Protein AF-0000000072995735 (afdb_homodimer)

Nearest PDB structures (foldseek):
  5j9i-assembly4_G  TM=9.229E-01  e=1.178E-03  Vibrio cholerae
  8a0x-assembly1_B  TM=9.083E-01  e=9.282E-04  Vibrio cholerae
  5j9i-assembly2_C  TM=8.657E-01  e=7.762E-04  Vibrio cholerae
  5jaa-assembly1_B  TM=8.176E-01  e=6.115E-04  Vibrio cholerae O1 biovar El Tor str. N16961
  5j9i-assembly1_B  TM=9.403E-01  e=2.139E-03  Vibrio cholerae

pLDDT: mean 87.68, std 16.82, range [35.09, 98.44]

Sequence (166 aa):
MKKVAPPALPARWQASHISEARSRVGLPQADFAELLGVSVRTLQDWEQGRRNPSGAAQTLLQVAILHPETLRDLPPRQPGKPAMKKVAPPALPARWQASHISEARSRVGLPQADFAELLGVSVRTLQDWEQGRRNPSGAAQTLLQVAILHPETLRDLPPRQPGKPA

Foldseek 3Di:
DPPPPQDDQDPDQALVLLVLLCVQLPDDLCVVCQLLVHHSVVSVCRNVRVDPDDPSSSVVSVCSRRPSVVSNPDDGDDPPPPD/DPPPPQDDQDPDQALVLLVLLCVQLPDDLCVVCQLLVHHSVVSVCRNVRVDPDDPSSSVVSVCSRRPSVVSNPDDGDDPPPPD

InterPro domains:
  IPR001387 Cro/C1-type, helix-turn-helix domain [PF01381] (19-55)
  IPR001387 Cro/C1-type, helix-turn-helix domain [PS50943] (18-74)
  IPR001387 Cro/C1-type, helix-turn-helix domain [SM00530] (17-74)
  IPR001387 Cro/C1-type, helix-turn-helix domain [cd00093] (18-64)
  IPR010982 Lambda repressor-like, DNA-binding domain superfamily [G3DSA:1.10.260.40] (10-74)
  IPR010982 Lambda repressor-like, DNA-binding domain superfamily [SSF47413] (17-61)
  IPR052359 Bacterial HTH-type regulators and antitoxins [PTHR36511] (12-71)

Structure (mmCIF, N/CA/C/O backbone):
data_AF-0000000072995735-model_v1
#
loop_
_entity.id
_entity.type
_entity.pdbx_description
1 polymer 'HTH cro/C1-type domain-containing protein'
#
loop_
_atom_site.group_PDB
_atom_site.id
_atom_site.type_symbol
_atom_site.label_atom_id
_atom_site.label_alt_id
_atom_site.label_comp_id
_atom_site.label_asym_id
_atom_site.label_entity_id
_atom_site.label_seq_id
_atom_site.pdbx_PDB_ins_code
_atom_site.Cartn_x
_atom_site.Cartn_y
_atom_site.Cartn_z
_atom_site.occupancy
_atom_site.B_iso_or_equiv
_atom_site.auth_seq_id
_atom_site.auth_comp_id
_atom_site.auth_asym_id
_atom_site.auth_atom_id
_atom_site.pdbx_PDB_model_num
ATOM 1 N N . MET A 1 1 ? 24 13.391 10.344 1 41.09 1 MET A N 1
ATOM 2 C CA . MET A 1 1 ? 22.547 13.383 10.195 1 41.09 1 MET A CA 1
ATOM 3 C C . MET A 1 1 ? 21.938 12.195 10.93 1 41.09 1 MET A C 1
ATOM 5 O O . MET A 1 1 ? 22.375 11.055 10.758 1 41.09 1 MET A O 1
ATOM 9 N N . LYS A 1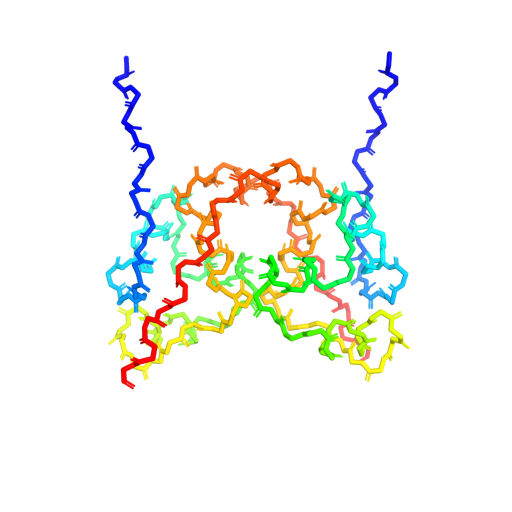 2 ? 21.453 12.438 12.141 1 44.44 2 LYS A N 1
ATOM 10 C CA . LYS A 1 2 ? 21.031 11.375 13.055 1 44.44 2 LYS A CA 1
ATOM 11 C C . LYS A 1 2 ? 20.078 10.406 12.367 1 44.44 2 LYS A C 1
ATOM 13 O O . LYS A 1 2 ? 19.141 10.828 11.68 1 44.44 2 LYS A O 1
ATOM 18 N N . LYS A 1 3 ? 20.547 9.328 12.039 1 51.03 3 LYS A N 1
ATOM 19 C CA . LYS A 1 3 ? 19.672 8.25 11.578 1 51.03 3 LYS A CA 1
ATOM 20 C C . LYS A 1 3 ? 18.469 8.094 12.492 1 51.03 3 LYS A C 1
ATOM 22 O O . LYS A 1 3 ? 18.609 7.719 13.656 1 51.03 3 LYS A O 1
ATOM 27 N N . VAL A 1 4 ? 17.516 9.078 12.438 1 56.62 4 VAL A N 1
ATOM 28 C CA . VAL A 1 4 ? 16.344 8.891 13.289 1 56.62 4 VAL A CA 1
ATOM 29 C C . VAL A 1 4 ? 15.773 7.492 13.086 1 56.62 4 VAL A C 1
ATOM 31 O O . VAL A 1 4 ? 15.625 7.035 11.953 1 56.62 4 VAL A O 1
ATOM 34 N N . ALA A 1 5 ? 15.812 6.664 14.07 1 64.75 5 ALA A N 1
ATOM 35 C CA . ALA A 1 5 ? 15.258 5.312 14.031 1 64.75 5 ALA A CA 1
ATOM 36 C C . ALA A 1 5 ? 13.852 5.316 13.43 1 64.75 5 ALA A C 1
ATOM 38 O O . ALA A 1 5 ? 13.109 6.289 13.562 1 64.75 5 ALA A O 1
ATOM 39 N N . PRO A 1 6 ? 13.578 4.355 12.562 1 64.62 6 PRO A N 1
ATOM 40 C CA . PRO A 1 6 ? 12.211 4.348 12.039 1 64.62 6 PRO A CA 1
ATOM 41 C C . PRO A 1 6 ? 11.164 4.312 13.148 1 64.62 6 PRO A C 1
ATOM 43 O O . PRO A 1 6 ? 11.391 3.711 14.203 1 64.62 6 PRO A O 1
ATOM 46 N N . PRO A 1 7 ? 10.227 5.191 13.047 1 72.69 7 PRO A N 1
ATOM 47 C CA . PRO A 1 7 ? 9.18 5.164 14.07 1 72.69 7 PRO A CA 1
ATOM 48 C C . PRO A 1 7 ? 8.555 3.781 14.234 1 72.69 7 PRO A C 1
ATOM 50 O O . PRO A 1 7 ? 8.5 3.006 13.273 1 72.69 7 PRO A O 1
ATOM 53 N N . ALA A 1 8 ? 8.234 3.461 15.469 1 77.5 8 ALA A N 1
ATOM 54 C CA . ALA A 1 8 ? 7.543 2.205 15.742 1 77.5 8 ALA A CA 1
ATOM 55 C C . ALA A 1 8 ? 6.148 2.205 15.125 1 77.5 8 ALA A C 1
ATOM 57 O O . ALA A 1 8 ? 5.477 3.238 15.102 1 77.5 8 ALA A O 1
ATOM 58 N N . LEU A 1 9 ? 5.777 1.132 14.578 1 81.81 9 LEU A N 1
ATOM 59 C CA . LEU A 1 9 ? 4.434 1.011 14.023 1 81.81 9 LEU A CA 1
ATOM 60 C C . LEU A 1 9 ? 3.393 0.915 15.133 1 81.81 9 LEU A C 1
ATOM 62 O O . LEU A 1 9 ? 3.627 0.264 16.156 1 81.81 9 LEU A O 1
ATOM 66 N N . PRO A 1 10 ? 2.359 1.55 14.977 1 78.5 10 PRO A N 1
ATOM 67 C CA . PRO A 1 10 ? 1.327 1.53 16.016 1 78.5 10 PRO A CA 1
ATOM 68 C C . PRO A 1 10 ? 0.601 0.19 16.109 1 78.5 10 PRO A C 1
ATOM 70 O O . PRO A 1 10 ? 0.335 -0.438 15.078 1 78.5 10 PRO A O 1
ATOM 73 N N . ALA A 1 11 ? 0.345 -0.175 17.359 1 76.75 11 ALA A N 1
ATOM 74 C CA . ALA A 1 11 ? -0.5 -1.349 17.562 1 76.75 11 ALA A CA 1
ATOM 75 C C . ALA A 1 11 ? -1.922 -1.092 17.078 1 76.75 11 ALA A C 1
ATOM 77 O O . ALA A 1 11 ? -2.568 -1.988 16.531 1 76.75 11 ALA A O 1
ATOM 78 N N . ARG A 1 12 ? -2.352 0.189 17.25 1 85.38 12 ARG A N 1
ATOM 79 C CA . ARG A 1 12 ? -3.654 0.662 16.797 1 85.38 12 ARG A CA 1
ATOM 80 C C . ARG A 1 12 ? -3.52 1.952 15.992 1 85.38 12 ARG A C 1
ATOM 82 O O . ARG A 1 12 ? -2.85 2.891 16.422 1 85.38 12 ARG A O 1
ATOM 89 N N . TRP A 1 13 ? -4.191 1.936 14.922 1 90.38 13 TRP A N 1
ATOM 90 C CA . TRP A 1 13 ? -4.098 3.121 14.07 1 90.38 13 TRP A CA 1
ATOM 91 C C . TRP A 1 13 ? -4.98 4.242 14.609 1 90.38 13 TRP A C 1
ATOM 93 O O . TRP A 1 13 ? -6.203 4.09 14.695 1 90.38 13 TRP A O 1
ATOM 103 N N . GLN A 1 14 ? -4.328 5.285 14.953 1 93.44 14 GLN A N 1
ATOM 104 C CA . GLN A 1 14 ? -5.02 6.496 15.375 1 93.44 14 GLN A CA 1
ATOM 105 C C . GLN A 1 14 ? -4.93 7.582 14.312 1 93.44 14 GLN A C 1
ATOM 107 O O . GLN A 1 14 ? -4.078 7.523 13.422 1 93.44 14 GLN A O 1
ATOM 112 N N . ALA A 1 15 ? -5.793 8.523 14.461 1 95.69 15 ALA A N 1
ATOM 113 C CA . ALA A 1 15 ? -5.824 9.648 13.523 1 95.69 15 ALA A CA 1
ATOM 114 C C . ALA A 1 15 ? -4.449 10.297 13.406 1 95.69 15 ALA A C 1
ATOM 116 O O . ALA A 1 15 ? -4.023 10.664 12.305 1 95.69 15 ALA A O 1
ATOM 117 N N . SER A 1 16 ? -3.787 10.406 14.531 1 94.94 16 SER A N 1
ATOM 118 C CA . SER A 1 16 ? -2.488 11.07 14.539 1 94.94 16 SER A CA 1
ATOM 119 C C . SER A 1 16 ? -1.464 10.297 13.719 1 94.94 16 SER A C 1
ATOM 121 O O . SER A 1 16 ? -0.55 10.883 13.141 1 94.94 16 SER A O 1
ATOM 123 N N . HIS A 1 17 ? -1.561 9.031 13.641 1 94.94 17 HIS A N 1
ATOM 124 C CA . HIS A 1 17 ? -0.647 8.219 12.852 1 94.94 17 HIS A CA 1
ATOM 125 C C . HIS A 1 17 ? -0.823 8.477 11.359 1 94.94 17 HIS A C 1
ATOM 127 O O . HIS A 1 17 ? 0.15 8.453 10.602 1 94.94 17 HIS A O 1
ATOM 133 N N . ILE A 1 18 ? -2.047 8.727 10.953 1 97.19 18 ILE A N 1
ATOM 134 C CA . ILE A 1 18 ? -2.344 8.961 9.547 1 97.19 18 ILE A CA 1
ATOM 135 C C . ILE A 1 18 ? -1.762 10.305 9.109 1 97.19 18 ILE A C 1
ATOM 137 O O . ILE A 1 18 ? -1.128 10.398 8.055 1 97.19 18 ILE A O 1
ATOM 141 N N . SER A 1 19 ? -1.979 11.242 9.945 1 96.5 19 SER A N 1
ATOM 142 C CA . SER A 1 19 ? -1.397 12.547 9.656 1 96.5 19 SER A CA 1
ATOM 143 C C . SER A 1 19 ? 0.126 12.477 9.625 1 96.5 19 SER A C 1
ATOM 145 O O . SER A 1 19 ? 0.764 13.141 8.805 1 96.5 19 SER A O 1
ATOM 147 N N . GLU A 1 20 ? 0.657 11.719 10.523 1 96 20 GLU A N 1
ATOM 148 C CA . GLU A 1 20 ? 2.104 11.531 10.531 1 96 20 GLU A CA 1
ATOM 149 C C . GLU A 1 20 ? 2.588 10.891 9.234 1 96 20 GLU A C 1
ATOM 151 O O . GLU A 1 20 ? 3.602 11.305 8.672 1 96 20 GLU A O 1
ATOM 156 N N . ALA A 1 21 ? 1.964 9.898 8.789 1 97.19 21 ALA A N 1
ATOM 157 C CA . ALA A 1 21 ? 2.307 9.242 7.535 1 97.19 21 ALA A CA 1
ATOM 158 C C . ALA A 1 21 ? 2.314 10.242 6.379 1 97.19 21 ALA A C 1
ATOM 160 O O . ALA A 1 21 ? 3.242 10.25 5.566 1 97.19 21 ALA A O 1
ATOM 161 N N . ARG A 1 22 ? 1.234 10.953 6.297 1 98 22 ARG A N 1
ATOM 162 C CA . ARG A 1 22 ? 1.144 11.961 5.25 1 98 22 ARG A CA 1
ATOM 163 C C . ARG A 1 22 ? 2.312 12.938 5.324 1 98 22 ARG A C 1
ATOM 165 O O . ARG A 1 22 ? 2.914 13.273 4.305 1 98 22 ARG A O 1
ATOM 172 N N . SER A 1 23 ? 2.594 13.414 6.57 1 96.88 23 SER A N 1
ATOM 173 C CA . SER A 1 23 ? 3.688 14.359 6.777 1 96.88 23 SER A CA 1
ATOM 174 C C . SER A 1 23 ? 5.023 13.758 6.344 1 96.88 23 SER A C 1
ATOM 176 O O . SER A 1 23 ? 5.852 14.445 5.75 1 96.88 23 SER A O 1
ATOM 178 N N . ARG A 1 24 ? 5.234 12.57 6.578 1 96.19 24 ARG A N 1
ATOM 179 C CA . ARG A 1 24 ? 6.484 11.906 6.227 1 96.19 24 ARG A CA 1
ATOM 180 C C . ARG A 1 24 ? 6.637 11.781 4.715 1 96.19 24 ARG A C 1
ATOM 182 O O . ARG A 1 24 ? 7.742 11.906 4.184 1 96.19 24 ARG A O 1
ATOM 189 N N . VAL A 1 25 ? 5.602 11.5 4.125 1 97.25 25 VAL A N 1
ATOM 190 C CA . VAL A 1 25 ? 5.645 11.43 2.67 1 97.25 25 VAL A CA 1
ATOM 191 C C . VAL A 1 25 ? 5.828 12.828 2.084 1 97.25 25 VAL A C 1
ATOM 193 O O . VAL A 1 25 ? 6.41 12.984 1.009 1 97.25 25 VAL A O 1
ATOM 196 N N . GLY A 1 26 ? 5.23 13.797 2.744 1 97.5 26 GLY A N 1
ATOM 197 C CA . GLY A 1 26 ? 5.438 15.188 2.369 1 97.5 26 GLY A CA 1
ATOM 198 C C . GLY A 1 26 ? 4.445 15.68 1.332 1 97.5 26 GLY A C 1
ATOM 199 O O . GLY A 1 26 ? 4.797 16.484 0.469 1 97.5 26 GLY A O 1
ATOM 200 N N . LEU A 1 27 ? 3.234 15.227 1.408 1 97.19 27 LEU A N 1
ATOM 201 C CA . LEU A 1 27 ? 2.221 15.602 0.428 1 97.19 27 LEU A CA 1
ATOM 202 C C . LEU A 1 27 ? 1.029 16.266 1.105 1 97.19 27 LEU A C 1
ATOM 204 O O . LEU A 1 27 ? 0.717 15.969 2.26 1 97.19 27 LEU A O 1
ATOM 208 N N . PRO A 1 28 ? 0.398 17.172 0.396 1 98 28 PRO A N 1
ATOM 209 C CA . PRO A 1 28 ? -0.887 17.656 0.904 1 98 28 PRO A CA 1
ATOM 210 C C . PRO A 1 28 ? -1.975 16.578 0.88 1 98 28 PRO A C 1
ATOM 212 O O . PRO A 1 28 ? -1.794 15.523 0.263 1 98 28 PRO A O 1
ATOM 215 N N . GLN A 1 29 ? -3.096 16.875 1.497 1 98 29 GLN A N 1
ATOM 216 C CA . GLN A 1 29 ? -4.152 15.883 1.696 1 98 29 GLN A CA 1
ATOM 217 C C . GLN A 1 29 ? -4.625 15.305 0.365 1 98 29 GLN A C 1
ATOM 219 O O . GLN A 1 29 ? -4.777 14.094 0.226 1 98 29 GLN A O 1
ATOM 224 N N . ALA A 1 30 ? -4.855 16.188 -0.595 1 97.75 30 ALA A N 1
ATOM 225 C CA . ALA A 1 30 ? -5.402 15.75 -1.876 1 97.75 30 ALA A CA 1
ATOM 226 C C . ALA A 1 30 ? -4.43 14.812 -2.594 1 97.75 30 ALA A C 1
ATOM 228 O O . ALA A 1 30 ? -4.824 13.758 -3.082 1 97.75 30 ALA A O 1
ATOM 229 N N . ASP A 1 31 ? -3.215 15.125 -2.588 1 96.75 31 ASP A N 1
ATOM 230 C CA . ASP A 1 31 ? -2.191 14.336 -3.268 1 96.75 31 ASP A CA 1
ATOM 231 C C . ASP A 1 31 ? -1.933 13.023 -2.531 1 96.75 31 ASP A C 1
ATOM 233 O O . ASP A 1 31 ? -1.726 11.984 -3.16 1 96.75 31 ASP A O 1
ATOM 237 N N . PHE A 1 32 ? -1.903 13.148 -1.27 1 98.06 32 PHE A N 1
ATOM 238 C CA . PHE A 1 32 ? -1.69 11.953 -0.466 1 98.06 32 PHE A CA 1
ATOM 239 C C . PHE A 1 32 ? -2.834 10.961 -0.656 1 98.06 32 PHE A C 1
ATOM 241 O O . PHE A 1 32 ? -2.605 9.758 -0.788 1 98.06 32 PHE A O 1
ATOM 248 N N . ALA A 1 33 ? -4.055 11.445 -0.698 1 98.06 33 ALA A N 1
ATOM 249 C CA . ALA A 1 33 ? -5.215 10.594 -0.948 1 98.06 33 ALA A CA 1
ATOM 250 C C . ALA A 1 33 ? -5.105 9.898 -2.301 1 98.06 33 ALA A C 1
ATOM 252 O O . ALA A 1 33 ? -5.352 8.695 -2.41 1 98.06 33 ALA A O 1
ATOM 253 N N . GLU A 1 34 ? -4.727 10.641 -3.27 1 95.94 34 GLU A N 1
ATOM 254 C CA . GLU A 1 34 ? -4.543 10.078 -4.605 1 95.94 34 GLU A CA 1
ATOM 255 C C . GLU A 1 34 ? -3.473 8.992 -4.602 1 95.94 34 GLU A C 1
ATOM 257 O O . GLU A 1 34 ? -3.666 7.922 -5.184 1 95.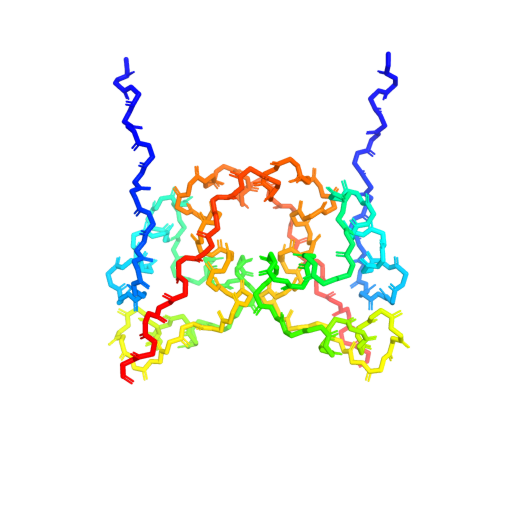94 34 GLU A O 1
ATOM 262 N N . LEU A 1 35 ? -2.406 9.281 -3.959 1 95.69 35 LEU A N 1
ATOM 263 C CA . LEU A 1 35 ? -1.308 8.328 -3.85 1 95.69 35 LEU A CA 1
ATOM 264 C C . LEU A 1 35 ? -1.772 7.035 -3.188 1 95.69 35 LEU A C 1
ATOM 266 O O . LEU A 1 35 ? -1.396 5.941 -3.615 1 95.69 35 LEU A O 1
ATOM 270 N N . LEU A 1 36 ? -2.6 7.184 -2.184 1 96.69 36 LEU A N 1
ATOM 271 C CA . LEU A 1 36 ? -3.088 6.031 -1.436 1 96.69 36 LEU A CA 1
ATOM 272 C C . LEU A 1 36 ? -4.191 5.312 -2.205 1 96.69 36 LEU A C 1
ATOM 274 O O . LEU A 1 36 ? -4.566 4.191 -1.857 1 96.69 36 LEU A O 1
ATOM 278 N N . GLY A 1 37 ? -4.664 5.98 -3.201 1 95.38 37 GLY A N 1
ATOM 279 C CA . GLY A 1 37 ? -5.742 5.375 -3.969 1 95.38 37 GLY A CA 1
ATOM 280 C C . GLY A 1 37 ? -7.09 5.473 -3.281 1 95.38 37 GLY A C 1
ATOM 281 O O . GLY A 1 37 ? -7.938 4.586 -3.434 1 95.38 37 GLY A O 1
ATOM 2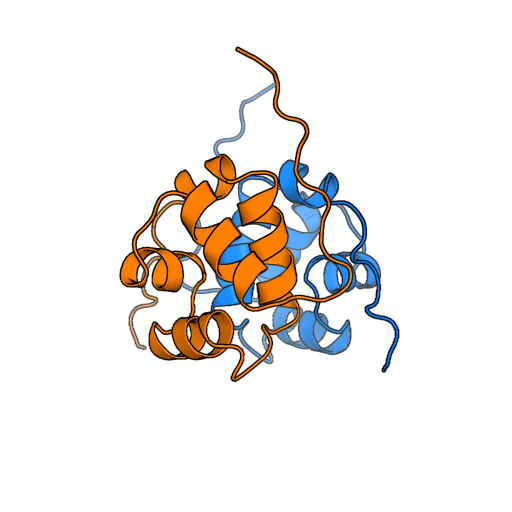82 N N . VAL A 1 38 ? -7.266 6.461 -2.498 1 96.94 38 VAL A N 1
ATOM 283 C CA . VAL A 1 38 ? -8.547 6.676 -1.832 1 96.94 38 VAL A CA 1
ATOM 284 C C . VAL A 1 38 ? -9.039 8.094 -2.105 1 96.94 38 VAL A C 1
ATOM 286 O O . VAL A 1 38 ? -8.305 8.922 -2.654 1 96.94 38 VAL A O 1
ATOM 289 N N . SER A 1 39 ? -10.297 8.289 -1.711 1 97.69 39 SER A N 1
ATOM 290 C CA . SER A 1 39 ? -10.828 9.648 -1.858 1 97.69 39 SER A CA 1
ATOM 291 C C . SER A 1 39 ? -10.297 10.562 -0.76 1 97.69 39 SER A C 1
ATOM 293 O O . SER A 1 39 ? -9.93 10.102 0.321 1 97.69 39 SER A O 1
ATOM 295 N N . VAL A 1 40 ? -10.352 11.867 -1.016 1 98.25 40 VAL A N 1
ATOM 296 C CA . VAL A 1 40 ? -9.984 12.859 -0.004 1 98.25 40 VAL A CA 1
ATOM 297 C C . VAL A 1 40 ? -10.914 12.727 1.202 1 98.25 40 VAL A C 1
ATOM 299 O O . VAL A 1 40 ? -10.477 12.844 2.348 1 98.25 40 VAL A O 1
ATOM 302 N N . ARG A 1 41 ? -12.094 12.453 0.927 1 98.38 41 ARG A N 1
ATOM 303 C CA . ARG A 1 41 ? -13.062 12.289 2.01 1 98.38 41 ARG A CA 1
ATOM 304 C C . ARG A 1 41 ? -12.68 11.109 2.904 1 98.38 41 ARG A C 1
ATOM 306 O O . ARG A 1 41 ? -12.75 11.211 4.133 1 98.38 41 ARG A O 1
ATOM 313 N N . THR A 1 42 ? -12.328 10.008 2.305 1 98.06 42 THR A N 1
ATOM 314 C CA . THR A 1 42 ? -11.898 8.836 3.055 1 98.06 42 THR A CA 1
ATOM 315 C C . THR A 1 42 ? -10.695 9.164 3.93 1 98.06 42 THR A C 1
ATOM 317 O O . THR A 1 42 ? -10.656 8.812 5.109 1 98.06 42 THR A O 1
ATOM 320 N N . LEU A 1 43 ? -9.789 9.836 3.375 1 98.44 43 LEU A N 1
ATOM 321 C CA . LEU A 1 43 ? -8.602 10.219 4.129 1 98.44 43 LEU A CA 1
ATOM 322 C C . LEU A 1 43 ? -8.969 11.133 5.293 1 98.44 43 LEU A C 1
ATOM 324 O O . LEU A 1 43 ? -8.477 10.953 6.41 1 98.44 43 LEU A O 1
ATOM 328 N N . GLN A 1 44 ? -9.836 12.031 5.023 1 98.38 44 GLN A N 1
ATOM 329 C CA . GLN A 1 44 ? -10.273 12.953 6.066 1 98.38 44 GLN A CA 1
ATOM 330 C C . GLN A 1 44 ? -10.953 12.211 7.211 1 98.38 44 GLN A C 1
ATOM 332 O O . GLN A 1 44 ? -10.734 12.523 8.383 1 98.38 44 GLN A O 1
ATOM 337 N N . ASP A 1 45 ? -11.75 11.297 6.863 1 98.38 45 ASP A N 1
ATOM 338 C CA . ASP A 1 45 ? -12.422 10.492 7.879 1 98.38 45 ASP A CA 1
ATOM 339 C C . ASP A 1 45 ? -11.406 9.758 8.758 1 98.38 45 ASP A C 1
ATOM 341 O O . ASP A 1 45 ? -11.609 9.617 9.961 1 98.38 45 ASP A O 1
ATOM 345 N N . TRP A 1 46 ? -10.312 9.305 8.234 1 98.06 46 TRP A N 1
ATOM 346 C CA . TRP A 1 46 ? -9.258 8.633 8.984 1 98.06 46 TRP A CA 1
ATOM 347 C C . TRP A 1 46 ? -8.5 9.617 9.867 1 98.06 46 TRP A C 1
ATOM 349 O O . TRP A 1 46 ? -8.273 9.359 11.047 1 98.06 46 TRP A O 1
ATOM 359 N N . GLU A 1 47 ? -8.141 10.789 9.195 1 97.69 47 GLU A N 1
ATOM 360 C CA . GLU A 1 47 ? -7.336 11.781 9.898 1 97.69 47 GLU A CA 1
ATOM 361 C C . GLU A 1 47 ? -8.125 12.438 11.023 1 97.69 47 GLU A C 1
ATOM 363 O O . GLU A 1 47 ? -7.547 13.078 11.906 1 97.69 47 GLU A O 1
ATOM 368 N N . GLN A 1 48 ? -9.445 12.273 11.008 1 97.19 48 GLN A N 1
ATOM 369 C CA . GLN A 1 48 ? -10.328 12.836 12.031 1 97.19 48 GLN A CA 1
ATOM 370 C C . GLN A 1 48 ? -10.805 11.75 12.992 1 97.19 48 GLN A C 1
ATOM 372 O O . GLN A 1 48 ? -11.562 12.031 13.922 1 97.19 48 GLN A O 1
ATOM 377 N N . GLY A 1 49 ? -10.453 10.57 12.727 1 96.12 49 GLY A N 1
ATOM 378 C CA . GLY A 1 49 ? -10.789 9.484 13.633 1 96.12 49 GLY A CA 1
ATOM 379 C C . GLY A 1 49 ? -12.219 8.992 13.469 1 96.12 49 GLY A C 1
ATOM 380 O O . GLY A 1 49 ? -12.758 8.336 14.367 1 96.12 49 GLY A O 1
ATOM 381 N N . ARG A 1 50 ? -12.836 9.281 12.375 1 97 50 ARG A N 1
ATOM 382 C CA . ARG A 1 50 ? -14.234 8.898 12.156 1 97 50 ARG A CA 1
ATOM 383 C C . ARG A 1 50 ? -14.328 7.469 11.625 1 97 50 ARG A C 1
ATOM 385 O O . ARG A 1 50 ? -15.375 6.832 11.742 1 97 50 ARG A O 1
ATOM 392 N N . ARG A 1 51 ? -13.258 6.957 10.898 1 95.81 51 ARG A N 1
ATOM 393 C CA . ARG A 1 51 ? -13.141 5.605 10.359 1 95.81 51 ARG A CA 1
ATOM 394 C C . ARG A 1 51 ? -11.719 5.082 10.5 1 95.81 51 ARG A C 1
ATOM 396 O O . ARG A 1 51 ? -10.766 5.863 10.586 1 95.81 51 ARG A O 1
ATOM 403 N N . ASN A 1 52 ? -11.68 3.844 10.531 1 94.44 52 ASN A N 1
ATOM 404 C CA . ASN A 1 52 ? -10.359 3.227 10.492 1 94.44 52 ASN A CA 1
ATOM 405 C C . ASN A 1 52 ? -9.977 2.826 9.07 1 94.44 52 ASN A C 1
ATOM 407 O O . ASN A 1 52 ? -10.836 2.441 8.273 1 94.44 52 ASN A O 1
ATOM 411 N N . PRO A 1 53 ? -8.695 2.924 8.797 1 95.94 53 PRO A N 1
ATOM 412 C CA . PRO A 1 53 ? -8.273 2.455 7.477 1 95.94 53 PRO A CA 1
ATOM 413 C C . PRO A 1 53 ? -8.539 0.965 7.266 1 95.94 53 PRO A C 1
ATOM 415 O O . PRO A 1 53 ? -8.547 0.196 8.234 1 95.94 53 PRO A O 1
ATOM 418 N N . SER A 1 54 ? -8.719 0.57 5.988 1 94 54 SER A N 1
ATOM 419 C CA . SER A 1 54 ? -8.828 -0.841 5.633 1 94 54 SER A CA 1
ATOM 420 C C . SER A 1 54 ? -7.504 -1.566 5.82 1 94 54 SER A C 1
ATOM 422 O O . SER A 1 54 ? -6.469 -0.933 6.039 1 94 54 SER A O 1
ATOM 424 N N . GLY A 1 55 ? -7.504 -2.865 5.703 1 93.31 55 GLY A N 1
ATOM 425 C CA . GLY A 1 55 ? -6.281 -3.641 5.84 1 93.31 55 GLY A CA 1
ATOM 426 C C . GLY A 1 55 ? -5.199 -3.225 4.859 1 93.31 55 GLY A C 1
ATOM 427 O O . GLY A 1 55 ? -4.062 -2.963 5.258 1 93.31 55 GLY A O 1
ATOM 428 N N . ALA A 1 56 ? -5.562 -3.146 3.623 1 95.31 56 ALA A N 1
ATOM 429 C CA . ALA A 1 56 ? -4.59 -2.756 2.607 1 95.31 56 ALA A CA 1
ATOM 430 C C . ALA A 1 56 ? -4.066 -1.346 2.863 1 95.31 56 ALA A C 1
ATOM 432 O O . ALA A 1 56 ? -2.877 -1.077 2.688 1 95.31 56 ALA A O 1
ATOM 433 N N . ALA A 1 57 ? -4.988 -0.476 3.277 1 96.75 57 ALA A N 1
ATOM 434 C CA . ALA A 1 57 ? -4.586 0.896 3.58 1 96.75 57 ALA A CA 1
ATOM 435 C C . ALA A 1 57 ? -3.635 0.938 4.773 1 96.75 57 ALA A C 1
ATOM 437 O O . ALA A 1 57 ? -2.695 1.735 4.797 1 96.75 57 ALA A O 1
ATOM 438 N N . GLN A 1 58 ? -3.883 0.096 5.734 1 95.19 58 GLN A N 1
ATOM 439 C CA . GLN A 1 58 ? -2.992 0.054 6.891 1 95.19 58 GLN A CA 1
ATOM 440 C C . GLN A 1 58 ? -1.582 -0.364 6.484 1 95.19 58 GLN A C 1
ATOM 442 O O . GLN A 1 58 ? -0.599 0.218 6.949 1 95.19 58 GLN A O 1
ATOM 447 N N . THR A 1 59 ? -1.48 -1.357 5.648 1 95.56 59 THR A N 1
ATOM 448 C CA . THR A 1 59 ? -0.168 -1.762 5.156 1 95.56 59 THR A CA 1
ATOM 449 C C . THR A 1 59 ? 0.492 -0.626 4.379 1 95.56 59 THR A C 1
ATOM 451 O O . THR A 1 59 ? 1.682 -0.357 4.555 1 95.56 59 THR A O 1
ATOM 454 N N . LEU A 1 60 ? -0.273 -0.01 3.562 1 96.81 60 LEU A N 1
ATOM 455 C CA . LEU A 1 60 ? 0.253 1.098 2.773 1 96.81 60 LEU A CA 1
ATOM 456 C C . LEU A 1 60 ? 0.726 2.232 3.676 1 96.81 60 LEU A C 1
ATOM 458 O O . LEU A 1 60 ? 1.765 2.846 3.416 1 96.81 60 LEU A O 1
ATOM 462 N N . LEU A 1 61 ? 0.015 2.512 4.727 1 96.75 61 LEU A N 1
ATOM 463 C CA . LEU A 1 61 ? 0.398 3.533 5.695 1 96.75 61 LEU A CA 1
ATOM 464 C C . LEU A 1 61 ? 1.682 3.141 6.418 1 96.75 61 LEU A C 1
ATOM 466 O O . LEU A 1 61 ? 2.498 4 6.754 1 96.75 61 LEU A O 1
ATOM 470 N N . GLN A 1 62 ? 1.827 1.891 6.656 1 95.94 62 GLN A N 1
ATOM 471 C CA . GLN A 1 62 ? 3.094 1.435 7.219 1 95.94 62 GLN A CA 1
ATOM 472 C C . GLN A 1 62 ? 4.258 1.761 6.285 1 95.94 62 GLN A C 1
ATOM 474 O O . GLN A 1 62 ? 5.312 2.215 6.738 1 95.94 62 GLN A O 1
ATOM 479 N N . VAL A 1 63 ? 4.066 1.522 5.004 1 96.56 63 VAL A N 1
ATOM 480 C CA . VAL A 1 63 ? 5.094 1.865 4.027 1 96.56 63 VAL A CA 1
ATOM 481 C C . VAL A 1 63 ? 5.363 3.367 4.066 1 96.56 63 VAL A C 1
ATOM 483 O O . VAL A 1 63 ? 6.52 3.799 4.016 1 96.56 63 VAL A O 1
ATOM 486 N N . ALA A 1 64 ? 4.289 4.148 4.199 1 97 64 ALA A N 1
ATOM 487 C CA . ALA A 1 64 ? 4.406 5.605 4.223 1 97 64 ALA A CA 1
ATOM 488 C C . ALA A 1 64 ? 5.266 6.066 5.391 1 97 64 ALA A C 1
ATOM 490 O O . ALA A 1 64 ? 6.031 7.027 5.266 1 97 64 ALA A O 1
ATOM 491 N N . ILE A 1 65 ? 5.117 5.395 6.516 1 95.44 65 ILE A N 1
ATOM 492 C CA . ILE A 1 65 ? 5.848 5.785 7.715 1 95.44 65 ILE A CA 1
ATOM 493 C C . ILE A 1 65 ? 7.293 5.309 7.617 1 95.44 65 ILE A C 1
ATOM 495 O O . ILE A 1 65 ? 8.227 6.07 7.883 1 95.44 65 ILE A O 1
ATOM 499 N N . LEU A 1 66 ? 7.484 4.145 7.145 1 94.56 66 LEU A N 1
ATOM 500 C CA . LEU A 1 66 ? 8.797 3.51 7.25 1 94.56 66 LEU A CA 1
ATOM 501 C C . LEU A 1 66 ? 9.633 3.795 6.008 1 94.56 66 LEU A C 1
ATOM 503 O O . LEU A 1 66 ? 10.867 3.855 6.09 1 94.56 66 LEU A O 1
ATOM 507 N N . HIS A 1 67 ? 8.992 3.871 4.855 1 95.19 67 HIS A N 1
ATOM 508 C CA . HIS A 1 67 ? 9.68 4.059 3.58 1 95.19 67 HIS A CA 1
ATOM 509 C C . HIS A 1 67 ? 8.961 5.094 2.719 1 95.19 67 HIS A C 1
ATOM 511 O O . HIS A 1 67 ? 8.555 4.797 1.595 1 95.19 67 HIS A O 1
ATOM 517 N N . PRO A 1 68 ? 8.922 6.301 3.215 1 96.25 68 PRO A N 1
ATOM 518 C CA . PRO A 1 68 ? 8.164 7.32 2.492 1 96.25 68 PRO A CA 1
ATOM 519 C C . PRO A 1 68 ? 8.703 7.574 1.086 1 96.25 68 PRO A C 1
ATOM 521 O O . PRO A 1 68 ? 7.945 7.945 0.186 1 96.25 68 PRO A O 1
ATOM 524 N N . GLU A 1 69 ? 9.969 7.359 0.85 1 95 69 GLU A N 1
ATOM 525 C CA . GLU A 1 69 ? 10.586 7.602 -0.451 1 95 69 GLU A CA 1
ATOM 526 C C . GLU A 1 69 ? 10.047 6.637 -1.505 1 95 69 GLU A C 1
ATOM 528 O O . GLU A 1 69 ? 9.961 6.98 -2.686 1 95 69 GLU A O 1
ATOM 533 N N . THR A 1 70 ? 9.711 5.48 -1.044 1 95.75 70 THR A N 1
ATOM 534 C CA . THR A 1 70 ? 9.156 4.496 -1.963 1 95.75 70 THR A CA 1
ATOM 535 C C . THR A 1 70 ? 7.848 5.008 -2.57 1 95.75 70 THR A C 1
ATOM 537 O O . THR A 1 70 ? 7.617 4.855 -3.771 1 95.75 70 THR A O 1
ATOM 540 N N . LEU A 1 71 ? 7.031 5.594 -1.778 1 96.12 71 LEU A N 1
ATOM 541 C CA . LEU A 1 71 ? 5.746 6.09 -2.266 1 96.12 71 LEU A CA 1
ATOM 542 C C . LEU A 1 71 ? 5.934 7.348 -3.105 1 96.12 71 LEU A C 1
ATOM 544 O O . LEU A 1 71 ? 5.234 7.543 -4.105 1 96.12 71 LEU A O 1
ATOM 548 N N . ARG A 1 72 ? 6.836 8.102 -2.725 1 92.75 72 ARG A N 1
ATOM 549 C CA . ARG A 1 72 ? 7.09 9.336 -3.463 1 92.75 72 ARG A CA 1
ATOM 550 C C . ARG A 1 72 ? 7.547 9.039 -4.887 1 92.75 72 ARG A C 1
ATOM 552 O O . ARG A 1 72 ? 7.293 9.828 -5.801 1 92.75 72 ARG A O 1
ATOM 559 N N . ASP A 1 73 ? 8.125 7.922 -5 1 89.81 73 ASP A N 1
ATOM 560 C CA . ASP A 1 73 ? 8.75 7.586 -6.277 1 89.81 73 ASP A CA 1
ATOM 561 C C . ASP A 1 73 ? 7.797 6.785 -7.164 1 89.81 73 ASP A C 1
ATOM 563 O O . ASP A 1 73 ? 8.141 6.434 -8.289 1 89.81 73 ASP A O 1
ATOM 567 N N . LEU A 1 74 ? 6.625 6.531 -6.695 1 91.81 74 LEU A N 1
ATOM 568 C CA . LEU A 1 74 ? 5.691 5.758 -7.508 1 91.81 74 LEU A CA 1
ATOM 569 C C . LEU A 1 74 ? 5.207 6.574 -8.703 1 91.81 74 LEU A C 1
ATOM 571 O O . LEU A 1 74 ? 4.906 7.766 -8.57 1 91.81 74 LEU A O 1
ATOM 575 N N . PRO A 1 75 ? 5.211 5.949 -9.789 1 86.5 75 PRO A N 1
ATOM 576 C CA . PRO A 1 75 ? 4.586 6.645 -10.922 1 86.5 75 PRO A CA 1
ATOM 577 C C . PRO A 1 75 ? 3.08 6.824 -10.742 1 86.5 75 PRO A C 1
ATOM 579 O O . PRO A 1 75 ? 2.445 6.062 -10.008 1 86.5 75 PRO A O 1
ATOM 582 N N . PRO A 1 76 ? 2.527 7.879 -11.297 1 78.94 76 PRO A N 1
ATOM 583 C CA . PRO A 1 76 ? 1.079 8.078 -11.195 1 78.94 76 PRO A CA 1
ATOM 584 C C . PRO A 1 76 ? 0.282 6.898 -11.758 1 78.94 76 PRO A C 1
ATOM 586 O O . PRO A 1 76 ? 0.694 6.285 -12.75 1 78.94 76 PRO A O 1
ATOM 589 N N . ARG A 1 77 ? -0.715 6.559 -10.953 1 72.69 77 ARG A N 1
ATOM 590 C CA . ARG A 1 77 ? -1.596 5.512 -11.461 1 72.69 77 ARG A CA 1
ATOM 591 C C . ARG A 1 77 ? -2.293 5.945 -12.742 1 72.69 77 ARG A C 1
ATOM 593 O O . ARG A 1 77 ? -2.703 7.102 -12.867 1 72.69 77 ARG A O 1
ATOM 600 N N . GLN A 1 78 ? -2.17 5.203 -13.672 1 64.44 78 GLN A N 1
ATOM 601 C CA . GLN A 1 78 ? -2.898 5.582 -14.875 1 64.44 78 GLN A CA 1
ATOM 602 C C . GLN A 1 78 ? -4.398 5.352 -14.711 1 64.44 78 GLN A C 1
ATOM 604 O O . GLN A 1 78 ? -4.82 4.277 -14.273 1 64.44 78 GLN A O 1
ATOM 609 N N . PRO A 1 79 ? -5.125 6.477 -14.5 1 54.78 79 PRO A N 1
ATOM 610 C CA . PRO A 1 79 ? -6.574 6.285 -14.414 1 54.78 79 PRO A CA 1
ATOM 611 C C . PRO A 1 79 ? -7.098 5.262 -15.414 1 54.78 79 PRO A C 1
ATOM 613 O O . PRO A 1 79 ? -6.664 5.242 -16.562 1 54.78 79 PRO A O 1
ATOM 616 N N . GLY A 1 80 ? -7.262 3.992 -14.969 1 47.03 80 GLY A N 1
ATOM 617 C CA . GLY A 1 80 ? -7.902 3.209 -16.016 1 47.03 80 GLY A CA 1
ATOM 618 C C . GLY A 1 80 ? -8.984 3.977 -16.766 1 47.03 80 GLY A C 1
ATOM 619 O O . GLY A 1 80 ? -9.602 4.887 -16.203 1 47.03 80 GLY A O 1
ATOM 620 N N . LYS A 1 81 ? -8.781 4.184 -18 1 40.91 81 LYS A N 1
ATOM 621 C CA . LYS A 1 81 ? -9.867 4.754 -18.781 1 40.91 81 LYS A CA 1
ATOM 622 C C . LYS A 1 81 ? -11.211 4.164 -18.375 1 40.91 81 LYS A C 1
ATOM 624 O O . LYS A 1 81 ? -11.336 2.949 -18.203 1 40.91 81 LYS A O 1
ATOM 629 N N . PRO A 1 82 ? -11.984 5.039 -17.609 1 39.41 82 PRO A N 1
ATOM 630 C CA . PRO A 1 82 ? -13.305 4.43 -17.5 1 39.41 82 PRO A CA 1
ATOM 631 C C . PRO A 1 82 ? -13.672 3.582 -18.719 1 39.41 82 PRO A C 1
ATOM 633 O O . PRO A 1 82 ? -13.367 3.957 -19.844 1 39.41 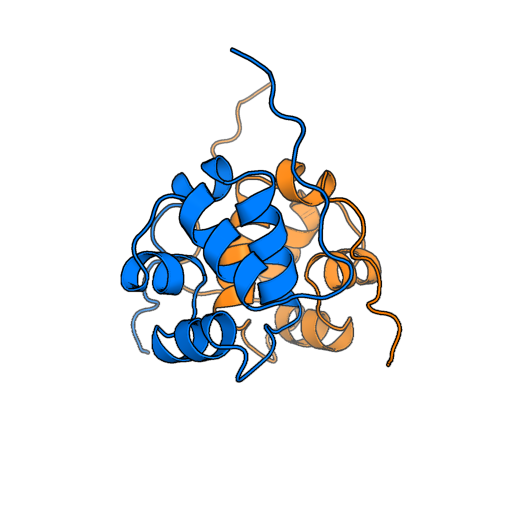82 PRO A O 1
ATOM 636 N N . ALA A 1 83 ? -13.875 2.254 -18.5 1 35.59 83 ALA A N 1
ATOM 637 C CA . ALA A 1 83 ? -14.531 1.627 -19.656 1 35.59 83 ALA A CA 1
ATOM 638 C C . ALA A 1 83 ? -15.836 2.34 -19.984 1 35.59 83 ALA A C 1
ATOM 640 O O . ALA A 1 83 ? -16.484 2.906 -19.109 1 35.59 83 ALA A O 1
ATOM 641 N N . MET B 1 1 ? 24.594 -8.773 -13.648 1 41.5 1 MET B N 1
ATOM 642 C CA . MET B 1 1 ? 23.203 -9.109 -13.359 1 41.5 1 MET B CA 1
ATOM 643 C C . MET B 1 1 ? 22.25 -8.086 -13.961 1 41.5 1 MET B C 1
ATOM 645 O O . MET B 1 1 ? 22.453 -6.879 -13.797 1 41.5 1 MET B O 1
ATOM 649 N N . LYS B 1 2 ? 21.672 -8.43 -15.117 1 44.22 2 LYS B N 1
ATOM 650 C CA . LYS B 1 2 ? 20.938 -7.48 -15.953 1 44.22 2 LYS B CA 1
ATOM 651 C C . LYS B 1 2 ? 19.891 -6.73 -15.133 1 44.22 2 LYS B C 1
ATOM 653 O O . LYS B 1 2 ? 19.172 -7.336 -14.336 1 44.22 2 LYS B O 1
ATOM 658 N N . LYS B 1 3 ? 20.141 -5.586 -14.844 1 51.25 3 LYS B N 1
ATOM 659 C CA . LYS B 1 3 ? 19.141 -4.711 -14.258 1 51.25 3 LYS B CA 1
ATOM 660 C C . LYS B 1 3 ? 17.812 -4.824 -15 1 51.25 3 LYS B C 1
ATOM 662 O O . LYS B 1 3 ? 17.719 -4.434 -16.172 1 51.25 3 LYS B O 1
ATOM 667 N N . VAL B 1 4 ? 17.094 -5.973 -14.836 1 56.75 4 VAL B N 1
ATOM 668 C CA . VAL B 1 4 ? 15.805 -6.047 -15.523 1 56.75 4 VAL B CA 1
ATOM 669 C C . VAL B 1 4 ? 14.992 -4.785 -15.242 1 56.75 4 VAL B C 1
ATOM 671 O O . VAL B 1 4 ? 14.906 -4.336 -14.094 1 56.75 4 VAL B O 1
ATOM 674 N N . ALA B 1 5 ? 14.703 -4.004 -16.203 1 64.69 5 ALA B N 1
ATOM 675 C CA . ALA B 1 5 ? 13.898 -2.791 -16.078 1 64.69 5 ALA B CA 1
ATOM 676 C C . ALA B 1 5 ? 12.625 -3.057 -15.273 1 64.69 5 ALA B C 1
ATOM 678 O O . ALA B 1 5 ? 12.086 -4.164 -15.305 1 64.69 5 ALA B O 1
ATOM 679 N N . PRO B 1 6 ? 12.289 -2.141 -14.367 1 64.31 6 PRO B N 1
ATOM 680 C CA . PRO B 1 6 ? 11.031 -2.395 -13.656 1 64.31 6 PRO B CA 1
ATOM 681 C C . PRO B 1 6 ? 9.852 -2.586 -14.602 1 64.31 6 PRO B C 1
ATOM 683 O O . PRO B 1 6 ? 9.797 -1.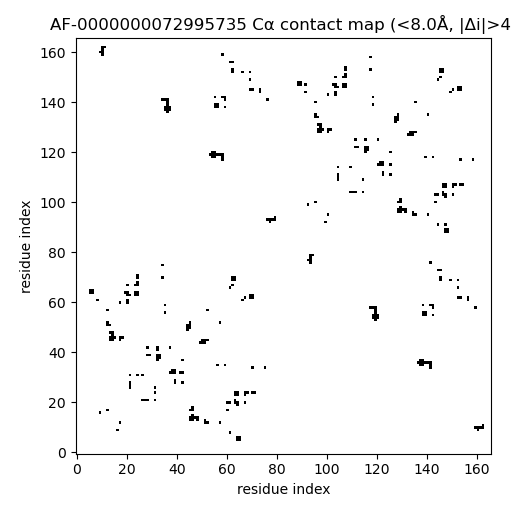97 -15.664 1 64.31 6 PRO B O 1
ATOM 686 N N . PRO B 1 7 ? 9.133 -3.643 -14.383 1 72.75 7 PRO B N 1
ATOM 687 C CA . PRO B 1 7 ? 7.969 -3.84 -15.242 1 72.75 7 PRO B CA 1
ATOM 688 C C . PRO B 1 7 ? 7.055 -2.615 -15.289 1 72.75 7 PRO B C 1
ATOM 690 O O . PRO B 1 7 ? 6.984 -1.858 -14.312 1 72.75 7 PRO B O 1
ATOM 693 N N . ALA B 1 8 ? 6.504 -2.377 -16.469 1 77.88 8 ALA B N 1
ATOM 694 C CA . ALA B 1 8 ? 5.535 -1.292 -16.609 1 77.88 8 ALA B CA 1
ATOM 695 C C . ALA B 1 8 ? 4.273 -1.564 -15.805 1 77.88 8 ALA B C 1
ATOM 697 O O . ALA B 1 8 ? 3.836 -2.713 -15.688 1 77.88 8 ALA B O 1
ATOM 698 N N . LEU B 1 9 ? 3.779 -0.597 -15.195 1 82.06 9 LEU B N 1
ATOM 699 C CA . LEU B 1 9 ? 2.533 -0.744 -14.445 1 82.06 9 LEU B CA 1
ATOM 700 C C . LEU B 1 9 ? 1.346 -0.879 -15.398 1 82.06 9 LEU B C 1
ATOM 702 O O . LEU B 1 9 ? 1.294 -0.212 -16.438 1 82.06 9 LEU B O 1
ATOM 706 N N . PRO B 1 10 ? 0.487 -1.713 -15.094 1 79.38 10 PRO B N 1
ATOM 707 C CA . PRO B 1 10 ? -0.668 -1.919 -15.969 1 79.38 10 PRO B CA 1
ATOM 708 C C . PRO B 1 10 ? -1.665 -0.763 -15.914 1 79.38 10 PRO B C 1
ATOM 710 O O . PRO B 1 10 ? -1.889 -0.187 -14.844 1 79.38 10 PRO B O 1
ATOM 713 N N . ALA B 1 11 ? -2.195 -0.484 -17.109 1 77.12 11 ALA B N 1
ATOM 714 C CA . ALA B 1 11 ? -3.287 0.485 -17.156 1 77.12 11 ALA B CA 1
ATOM 715 C C . ALA B 1 11 ? -4.531 -0.057 -16.453 1 77.12 11 ALA B C 1
ATOM 717 O O . ALA B 1 11 ? -5.262 0.691 -15.797 1 77.12 11 ALA B O 1
ATOM 718 N N . ARG B 1 12 ? -4.711 -1.393 -16.594 1 85.5 12 ARG B N 1
ATOM 719 C CA . ARG B 1 12 ? -5.801 -2.121 -15.961 1 85.5 12 ARG B CA 1
ATOM 720 C C . ARG B 1 12 ? -5.281 -3.348 -15.219 1 85.5 12 ARG B C 1
ATOM 722 O O . ARG B 1 12 ? -4.508 -4.133 -15.773 1 85.5 12 ARG B O 1
ATOM 729 N N . TRP B 1 13 ? -5.762 -3.463 -14.055 1 90.5 13 TRP B N 1
ATOM 730 C CA . TRP B 1 13 ? -5.293 -4.594 -13.258 1 90.5 13 TRP B CA 1
ATOM 731 C C . TRP B 1 13 ? -5.992 -5.883 -13.68 1 90.5 13 TRP B C 1
ATOM 733 O O . TRP B 1 13 ? -7.215 -5.996 -13.57 1 90.5 13 TRP B O 1
ATOM 743 N N . GLN B 1 14 ? -5.207 -6.762 -14.148 1 93.44 14 GLN B N 1
ATOM 744 C CA . GLN B 1 14 ? -5.688 -8.094 -14.492 1 93.44 14 GLN B CA 1
ATOM 745 C C . GLN B 1 14 ? -5.215 -9.125 -13.469 1 93.44 14 GLN B C 1
ATOM 747 O O . GLN B 1 14 ? -4.27 -8.875 -12.719 1 93.44 14 GLN B O 1
ATOM 752 N N . ALA B 1 15 ? -5.867 -10.242 -13.508 1 95.75 15 ALA B N 1
ATOM 753 C CA . ALA B 1 15 ? -5.523 -11.328 -12.602 1 95.75 15 ALA B CA 1
ATOM 754 C C . ALA B 1 15 ? -4.043 -11.68 -12.688 1 95.75 15 ALA B C 1
ATOM 756 O O . ALA B 1 15 ? -3.393 -11.93 -11.672 1 95.75 15 ALA B O 1
ATOM 757 N N . SER B 1 16 ? -3.527 -11.656 -13.898 1 94.94 16 SER B N 1
ATOM 758 C CA . SER B 1 16 ? -2.135 -12.039 -14.109 1 94.94 16 SER B CA 1
ATOM 759 C C . SER B 1 16 ? -1.187 -11.055 -13.43 1 94.94 16 SER B C 1
ATOM 761 O O . SER B 1 16 ? -0.098 -11.43 -12.992 1 94.94 16 SER B O 1
ATOM 763 N N . HIS B 1 17 ? -1.543 -9.844 -13.328 1 94.94 17 HIS B N 1
ATOM 764 C CA . HIS B 1 17 ? -0.716 -8.836 -12.672 1 94.94 17 HIS B CA 1
ATOM 765 C C . HIS B 1 17 ? -0.614 -9.102 -11.172 1 94.94 17 HIS B C 1
ATOM 767 O O . HIS B 1 17 ? 0.433 -8.867 -10.57 1 94.94 17 HIS B O 1
ATOM 773 N N . ILE B 1 18 ? -1.683 -9.594 -10.594 1 97.19 18 ILE B N 1
ATOM 774 C CA . ILE B 1 18 ? -1.716 -9.859 -9.164 1 97.19 18 ILE B CA 1
ATOM 775 C C . ILE B 1 18 ? -0.807 -11.039 -8.836 1 97.19 18 ILE B C 1
ATOM 777 O O . ILE B 1 18 ? -0.021 -10.984 -7.887 1 97.19 18 ILE B O 1
ATOM 781 N N . SER B 1 19 ? -0.935 -12.016 -9.641 1 96.5 19 SER B N 1
ATOM 782 C CA . SER B 1 19 ? -0.055 -13.164 -9.453 1 96.5 19 SER B CA 1
ATOM 783 C C . SER B 1 19 ? 1.407 -12.773 -9.641 1 96.5 19 SER B C 1
ATOM 785 O O . SER B 1 19 ? 2.285 -13.281 -8.938 1 96.5 19 SER B O 1
ATOM 787 N N . GLU B 1 20 ? 1.623 -11.945 -10.609 1 96 20 GLU B N 1
ATOM 788 C CA . GLU B 1 20 ? 2.979 -11.453 -10.828 1 96 20 GLU B CA 1
ATOM 789 C 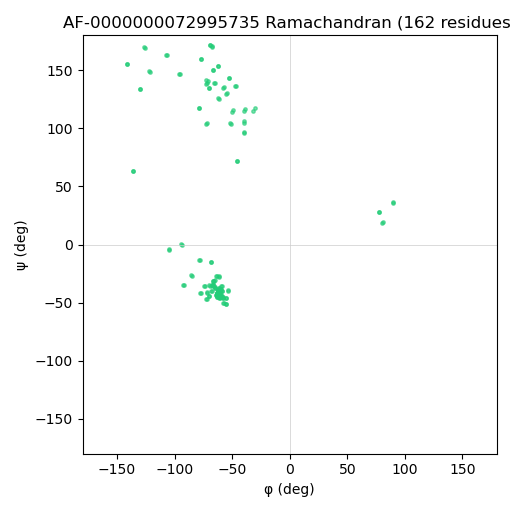C . GLU B 1 20 ? 3.502 -10.703 -9.609 1 96 20 GLU B C 1
ATOM 791 O O . GLU B 1 20 ? 4.652 -10.891 -9.203 1 96 20 GLU B O 1
ATOM 796 N N . ALA B 1 21 ? 2.756 -9.859 -9.055 1 97.19 21 ALA B N 1
ATOM 797 C CA . ALA B 1 21 ? 3.135 -9.125 -7.852 1 97.19 21 ALA B CA 1
ATOM 798 C C . ALA B 1 21 ? 3.521 -10.078 -6.727 1 97.19 21 ALA B C 1
ATOM 800 O O . ALA B 1 21 ? 4.539 -9.883 -6.059 1 97.19 21 ALA B O 1
ATOM 801 N N . ARG B 1 22 ? 2.646 -10.992 -6.5 1 98 22 ARG B N 1
ATOM 802 C CA . ARG B 1 22 ? 2.926 -11.984 -5.465 1 98 22 ARG B CA 1
ATOM 803 C C . ARG B 1 22 ? 4.25 -12.695 -5.727 1 98 22 ARG B C 1
ATOM 805 O O . ARG B 1 22 ? 5.051 -12.875 -4.809 1 98 22 ARG B O 1
ATOM 812 N N . SER B 1 23 ? 4.434 -13.109 -7.008 1 96.81 23 SER B N 1
ATOM 813 C CA . SER B 1 23 ? 5.66 -13.805 -7.387 1 96.81 23 SER B CA 1
ATOM 814 C C . SER B 1 23 ? 6.887 -12.93 -7.145 1 96.81 23 SER B C 1
ATOM 816 O O . SER B 1 23 ? 7.926 -13.414 -6.691 1 96.81 23 SER B O 1
ATOM 818 N N . ARG B 1 24 ? 6.816 -11.742 -7.398 1 96.12 24 ARG B N 1
ATOM 819 C CA . ARG B 1 24 ? 7.938 -10.828 -7.23 1 96.12 24 ARG B CA 1
ATOM 820 C C . ARG B 1 24 ? 8.281 -10.648 -5.754 1 96.12 24 ARG B C 1
ATOM 822 O O . ARG B 1 24 ? 9.453 -10.531 -5.395 1 96.12 24 ARG B O 1
ATOM 829 N N . VAL B 1 25 ? 7.305 -10.57 -5.016 1 97.19 25 VAL B N 1
ATOM 830 C CA . VAL B 1 25 ? 7.547 -10.461 -3.582 1 97.19 25 VAL B CA 1
ATOM 831 C C . VAL B 1 25 ? 8.109 -11.781 -3.049 1 97.19 25 VAL B C 1
ATOM 833 O O . VAL B 1 25 ? 8.859 -11.789 -2.072 1 97.19 25 VAL B O 1
ATOM 836 N N . GLY B 1 26 ? 7.621 -12.859 -3.623 1 97.5 26 GLY B N 1
ATOM 837 C CA . GLY B 1 26 ? 8.172 -14.172 -3.305 1 97.5 26 GLY B CA 1
ATOM 838 C C . GLY B 1 26 ? 7.477 -14.844 -2.139 1 97.5 26 GLY B C 1
ATOM 839 O O . GLY B 1 26 ? 8.117 -15.539 -1.346 1 97.5 26 G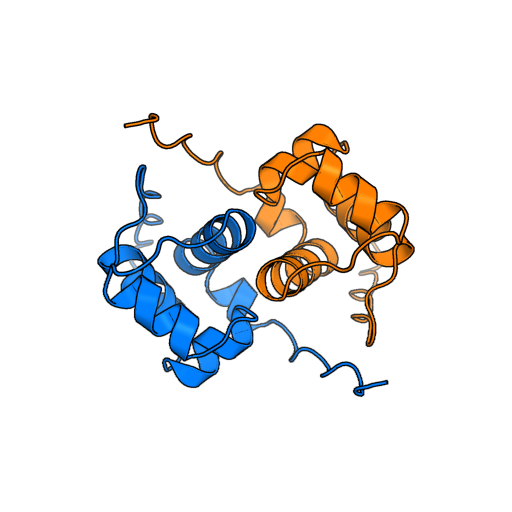LY B O 1
ATOM 840 N N . LEU B 1 27 ? 6.199 -14.672 -2.029 1 97.19 27 LEU B N 1
ATOM 841 C CA . LEU B 1 27 ? 5.441 -15.234 -0.914 1 97.19 27 LEU B CA 1
ATOM 842 C C . LEU B 1 27 ? 4.332 -16.141 -1.417 1 97.19 27 LEU B C 1
ATOM 844 O O . LEU B 1 27 ? 3.799 -15.945 -2.51 1 97.19 27 LEU B O 1
ATOM 848 N N . PRO B 1 28 ? 4.008 -17.141 -0.629 1 98 28 PRO B N 1
ATOM 849 C CA . PRO B 1 28 ? 2.793 -17.891 -0.948 1 98 28 PRO B CA 1
ATOM 850 C C . PRO B 1 28 ? 1.521 -17.062 -0.753 1 98 28 PRO B C 1
ATOM 852 O O . PRO B 1 28 ? 1.565 -15.984 -0.158 1 98 28 PRO B O 1
ATOM 855 N N . GLN B 1 29 ? 0.408 -17.609 -1.213 1 97.94 29 GLN B N 1
ATOM 856 C CA . GLN B 1 29 ? -0.849 -16.875 -1.242 1 97.94 29 GLN B CA 1
ATOM 857 C C . GLN B 1 29 ? -1.234 -16.391 0.152 1 97.94 29 GLN B C 1
ATOM 859 O O . GLN B 1 29 ? -1.624 -15.234 0.327 1 97.94 29 GLN B O 1
ATOM 864 N N . ALA B 1 30 ? -1.132 -17.281 1.128 1 97.75 30 ALA B N 1
ATOM 865 C CA . ALA B 1 30 ? -1.564 -16.953 2.482 1 97.75 30 ALA B CA 1
ATOM 866 C C . ALA B 1 30 ? -0.714 -15.82 3.062 1 97.75 30 ALA B C 1
ATOM 868 O O . ALA B 1 30 ? -1.246 -14.859 3.623 1 97.75 30 ALA B O 1
ATOM 869 N N . ASP B 1 31 ? 0.532 -15.867 2.875 1 96.69 31 ASP B N 1
ATOM 870 C CA . ASP B 1 31 ? 1.454 -14.875 3.41 1 96.69 31 ASP B CA 1
ATOM 871 C C . ASP B 1 31 ? 1.322 -13.547 2.666 1 96.69 31 ASP B C 1
ATOM 873 O O . ASP B 1 31 ? 1.396 -12.477 3.275 1 96.69 31 ASP B O 1
ATOM 877 N N . PHE B 1 32 ? 1.181 -13.68 1.41 1 98.06 32 PHE B N 1
ATOM 878 C CA . PHE B 1 32 ? 1.017 -12.477 0.604 1 98.06 32 PHE B CA 1
ATOM 879 C C . PHE B 1 32 ? -0.268 -11.742 0.978 1 98.06 32 PHE B C 1
ATOM 881 O O . PHE B 1 32 ? -0.279 -10.516 1.096 1 98.06 32 PHE B O 1
ATOM 888 N N . ALA B 1 33 ? -1.338 -12.469 1.184 1 98.06 33 ALA B N 1
ATOM 889 C CA . ALA B 1 33 ? -2.6 -11.875 1.615 1 98.06 33 ALA B CA 1
ATOM 890 C C . ALA B 1 33 ? -2.438 -11.156 2.947 1 98.06 33 ALA B C 1
ATOM 892 O O . ALA B 1 33 ? -2.916 -10.031 3.113 1 98.06 33 ALA B O 1
ATOM 893 N N . GLU B 1 34 ? -1.773 -11.781 3.844 1 95.94 34 GLU B N 1
ATOM 894 C CA . GLU B 1 34 ? -1.521 -11.172 5.148 1 95.94 34 GLU B CA 1
ATOM 895 C C . GLU B 1 34 ? -0.713 -9.883 5.008 1 95.94 34 GLU B C 1
ATOM 897 O O . GLU B 1 34 ? -1.038 -8.875 5.629 1 95.94 34 GLU B O 1
ATOM 902 N N . LEU B 1 35 ? 0.281 -9.961 4.207 1 95.62 35 LEU B N 1
ATOM 903 C CA . LEU B 1 35 ? 1.128 -8.797 3.953 1 95.62 35 LEU B CA 1
ATOM 904 C C . LEU B 1 35 ? 0.31 -7.645 3.389 1 95.62 35 LEU B C 1
ATOM 906 O O . LEU B 1 35 ? 0.509 -6.488 3.775 1 95.62 35 LEU B O 1
ATOM 910 N N . LEU B 1 36 ? -0.616 -7.973 2.52 1 96.69 36 LEU B N 1
ATOM 911 C CA . LEU B 1 36 ? -1.439 -6.957 1.872 1 96.69 36 LEU B CA 1
ATOM 912 C C . LEU B 1 36 ? -2.545 -6.477 2.807 1 96.69 36 LEU B C 1
ATOM 914 O O . LEU B 1 36 ? -3.191 -5.461 2.539 1 96.69 36 LEU B O 1
ATOM 918 N N . GLY B 1 37 ? -2.709 -7.215 3.848 1 95.31 37 GLY B N 1
ATOM 919 C CA . GLY B 1 37 ? -3.768 -6.836 4.773 1 95.31 37 GLY B CA 1
ATOM 920 C C . GLY B 1 37 ? -5.152 -7.227 4.285 1 95.31 37 GLY B C 1
ATOM 921 O O . GLY B 1 37 ? -6.133 -6.535 4.57 1 95.31 37 GLY B O 1
ATOM 922 N N . VAL B 1 38 ? -5.23 -8.234 3.514 1 96.94 38 VAL B N 1
ATOM 923 C CA . VAL B 1 38 ? -6.52 -8.727 3.037 1 96.94 38 VAL B CA 1
ATOM 924 C C . VAL B 1 38 ? -6.66 -10.211 3.357 1 96.94 38 VAL B C 1
ATOM 926 O O . VAL B 1 38 ? -5.699 -10.859 3.781 1 96.94 38 VAL B O 1
ATOM 929 N N . SER B 1 39 ? -7.895 -10.688 3.158 1 97.69 39 SER B N 1
ATOM 930 C CA . SER B 1 39 ? -8.094 -12.117 3.361 1 97.69 39 SER B CA 1
ATOM 931 C C . SER B 1 39 ? -7.555 -12.922 2.184 1 97.69 39 SER B C 1
ATOM 933 O O . SER B 1 39 ? -7.457 -12.406 1.066 1 97.69 39 SER B O 1
ATOM 935 N N . VAL B 1 40 ? -7.297 -14.211 2.416 1 98.25 40 VAL B N 1
ATOM 936 C CA . VAL B 1 40 ? -6.891 -15.117 1.348 1 98.25 40 VAL B CA 1
ATOM 937 C C . VAL B 1 40 ? -7.992 -15.195 0.293 1 98.25 40 VAL B C 1
ATOM 939 O O . VAL B 1 40 ? -7.707 -15.242 -0.907 1 98.25 40 VAL B O 1
ATOM 942 N N . ARG B 1 41 ? -9.148 -15.172 0.749 1 98.38 41 ARG B N 1
ATOM 943 C CA . ARG B 1 41 ? -10.273 -15.234 -0.179 1 98.38 41 ARG B CA 1
ATOM 944 C C . ARG B 1 41 ? -10.289 -14.016 -1.1 1 98.38 41 ARG B C 1
ATOM 946 O O . ARG B 1 41 ? -10.516 -14.148 -2.303 1 98.38 41 ARG B O 1
ATOM 953 N N . THR B 1 42 ? -10.094 -12.867 -0.545 1 98.06 42 THR B N 1
ATOM 954 C CA . THR B 1 42 ? -10.039 -11.633 -1.331 1 98.06 42 THR B CA 1
ATOM 955 C C . THR B 1 42 ? -8.93 -11.719 -2.377 1 98.06 42 THR B C 1
ATOM 957 O O . THR B 1 42 ? -9.141 -11.375 -3.543 1 98.06 42 THR B O 1
ATOM 960 N N . LEU B 1 43 ? -7.836 -12.18 -1.972 1 98.44 43 LEU B N 1
ATOM 961 C CA . LEU B 1 43 ? -6.719 -12.312 -2.898 1 98.44 43 LEU B CA 1
ATOM 962 C C . LEU B 1 43 ? -7.047 -13.305 -4.008 1 98.44 43 LEU B C 1
ATOM 964 O O . LEU B 1 43 ? -6.77 -13.047 -5.18 1 98.44 43 LEU B O 1
ATOM 968 N N . GLN B 1 44 ? -7.652 -14.352 -3.627 1 98.44 44 GLN B N 1
ATOM 969 C CA . GLN B 1 44 ? -8.039 -15.359 -4.605 1 98.44 44 GLN B CA 1
ATOM 970 C C . GLN B 1 44 ? -9.016 -14.797 -5.629 1 98.44 44 GLN B C 1
ATOM 972 O O . GLN B 1 44 ? -8.914 -15.078 -6.824 1 98.44 44 GLN B O 1
ATOM 977 N N . ASP B 1 45 ? -9.93 -14.07 -5.152 1 98.38 45 ASP B N 1
ATOM 978 C CA . ASP B 1 45 ? -10.891 -13.438 -6.047 1 98.38 45 ASP B CA 1
ATOM 979 C C . ASP B 1 45 ? -10.195 -12.523 -7.051 1 98.38 45 ASP B C 1
ATOM 981 O O . ASP B 1 45 ? -10.602 -12.453 -8.219 1 98.38 45 ASP B O 1
ATOM 985 N N . TRP B 1 46 ? -9.156 -11.852 -6.695 1 98.06 46 TRP B N 1
ATOM 986 C CA . TRP B 1 46 ? -8.391 -10.984 -7.582 1 98.06 46 TRP B CA 1
ATOM 987 C C . TRP B 1 46 ? -7.574 -11.805 -8.578 1 98.06 46 TRP B C 1
ATOM 989 O O . TRP B 1 46 ? -7.582 -11.523 -9.781 1 98.06 46 TRP B O 1
ATOM 999 N N . GLU B 1 47 ? -6.887 -12.859 -7.977 1 97.69 47 GLU B N 1
ATOM 1000 C CA . GLU B 1 47 ? -6 -13.672 -8.805 1 97.69 47 GLU B CA 1
ATOM 1001 C C . GLU B 1 47 ? -6.789 -14.5 -9.812 1 97.69 47 GLU B C 1
ATOM 1003 O O . GLU B 1 47 ? -6.223 -15.023 -10.773 1 97.69 47 GLU B O 1
ATOM 1008 N N . GLN B 1 48 ? -8.094 -14.609 -9.602 1 97.25 48 GLN B N 1
ATOM 1009 C CA . GLN B 1 48 ? -8.977 -15.359 -10.492 1 97.25 48 GLN B CA 1
ATOM 1010 C C . GLN B 1 48 ? -9.805 -14.422 -11.359 1 97.25 48 GLN B C 1
ATOM 1012 O O . GLN B 1 48 ? -10.617 -14.867 -12.172 1 97.25 48 GLN B O 1
ATOM 1017 N N . GLY B 1 49 ? -9.68 -13.195 -11.125 1 96.12 49 GLY B N 1
ATOM 1018 C CA . GLY B 1 49 ? -10.367 -12.219 -11.961 1 96.12 49 GLY B CA 1
ATOM 1019 C C . GLY B 1 49 ? -11.828 -12.039 -11.586 1 96.12 49 GLY B C 1
ATOM 1020 O O . GLY B 1 49 ? -12.617 -11.523 -12.375 1 96.12 49 GLY B O 1
ATOM 1021 N N . ARG B 1 50 ? -12.195 -12.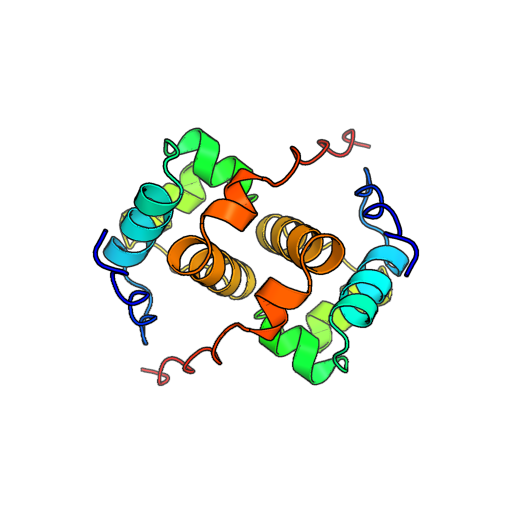422 -10.398 1 97 50 ARG B N 1
ATOM 1022 C CA . ARG B 1 50 ? -13.586 -12.344 -9.977 1 97 50 ARG B CA 1
ATOM 1023 C C . ARG B 1 50 ? -13.906 -10.961 -9.414 1 97 50 ARG B C 1
ATOM 1025 O O . ARG B 1 50 ? -15.078 -10.555 -9.367 1 97 50 ARG B O 1
ATOM 1032 N N . ARG B 1 51 ? -12.891 -10.219 -8.859 1 95.88 51 ARG B N 1
ATOM 1033 C CA . ARG B 1 51 ? -12.984 -8.867 -8.328 1 95.88 51 ARG B CA 1
ATOM 1034 C C . ARG B 1 51 ? -11.734 -8.055 -8.664 1 95.88 51 ARG B C 1
ATOM 1036 O O . ARG B 1 51 ? -10.672 -8.617 -8.906 1 95.88 51 ARG B O 1
ATOM 1043 N N . ASN B 1 52 ? -11.961 -6.844 -8.672 1 94.5 52 ASN B N 1
ATOM 1044 C CA . ASN B 1 52 ? -10.805 -5.961 -8.812 1 94.5 52 ASN B CA 1
ATOM 1045 C C . ASN B 1 52 ? -10.312 -5.461 -7.453 1 94.5 52 ASN B C 1
ATOM 1047 O O . ASN B 1 52 ? -11.109 -5.254 -6.539 1 94.5 52 ASN B O 1
ATOM 1051 N N . PRO B 1 53 ? -9.008 -5.281 -7.383 1 96 53 PRO B N 1
ATOM 1052 C CA . PRO B 1 53 ? -8.508 -4.711 -6.129 1 96 53 PRO B CA 1
ATOM 1053 C C . PRO B 1 53 ? -9.047 -3.309 -5.863 1 96 53 PRO B C 1
ATOM 1055 O O . PRO B 1 53 ? -9.359 -2.574 -6.805 1 96 53 PRO B O 1
ATOM 1058 N N . SER B 1 54 ? -9.117 -2.928 -4.566 1 94.12 54 SER B N 1
ATOM 1059 C CA . SER B 1 54 ? -9.477 -1.567 -4.18 1 94.12 54 SER B CA 1
ATOM 1060 C C . SER B 1 54 ? -8.375 -0.581 -4.547 1 94.12 54 SER B C 1
ATOM 1062 O O . SER B 1 54 ? -7.273 -0.985 -4.93 1 94.12 54 SER B O 1
ATOM 1064 N N . GLY B 1 55 ? -8.641 0.68 -4.414 1 93.38 55 GLY B N 1
ATOM 1065 C CA . GLY B 1 55 ? -7.637 1.691 -4.719 1 93.38 55 GLY B CA 1
ATOM 1066 C C . GLY B 1 55 ? -6.363 1.529 -3.914 1 93.38 55 GLY B C 1
ATOM 1067 O O . GLY B 1 55 ? -5.266 1.514 -4.477 1 93.38 55 GLY B O 1
ATOM 1068 N N . ALA B 1 56 ? -6.516 1.396 -2.627 1 95.38 56 ALA B N 1
ATOM 1069 C CA . ALA B 1 56 ? -5.344 1.233 -1.771 1 95.38 56 ALA B CA 1
ATOM 1070 C C . ALA B 1 56 ? -4.578 -0.039 -2.123 1 95.38 56 ALA B C 1
ATOM 1072 O O . ALA B 1 56 ? -3.346 -0.048 -2.127 1 95.38 56 ALA B O 1
ATOM 1073 N N . ALA B 1 57 ? -5.348 -1.088 -2.412 1 96.75 57 ALA B N 1
ATOM 1074 C CA . ALA B 1 57 ? -4.715 -2.348 -2.793 1 96.75 57 ALA B CA 1
ATOM 1075 C C . ALA B 1 57 ? -3.959 -2.207 -4.113 1 96.75 57 ALA B C 1
ATOM 1077 O O . ALA B 1 57 ? -2.885 -2.787 -4.285 1 96.75 57 ALA B O 1
ATOM 1078 N N . GLN B 1 58 ? -4.512 -1.447 -5.023 1 95.25 58 GLN B N 1
ATOM 1079 C CA . GLN B 1 58 ? -3.83 -1.235 -6.293 1 95.25 58 GLN B CA 1
ATOM 1080 C C . GLN B 1 58 ? -2.496 -0.521 -6.094 1 95.25 58 GLN B C 1
ATOM 1082 O O . GLN B 1 58 ? -1.491 -0.888 -6.703 1 95.25 58 GLN B O 1
ATOM 1087 N N . THR B 1 59 ? -2.494 0.49 -5.266 1 95.56 59 THR B N 1
ATOM 1088 C CA . THR B 1 59 ? -1.238 1.17 -4.969 1 95.56 59 THR B CA 1
ATOM 1089 C C . THR B 1 59 ? -0.247 0.211 -4.312 1 95.56 59 THR B C 1
ATOM 1091 O O . THR B 1 59 ? 0.934 0.196 -4.668 1 95.56 59 THR B O 1
ATOM 1094 N N . LEU B 1 60 ? -0.739 -0.547 -3.404 1 96.88 60 LEU B N 1
ATOM 1095 C CA . LEU B 1 60 ? 0.121 -1.505 -2.717 1 96.88 60 LEU B CA 1
ATOM 1096 C C . LEU B 1 60 ? 0.686 -2.529 -3.695 1 96.88 60 LEU B C 1
ATOM 1098 O O . LEU B 1 60 ? 1.856 -2.904 -3.602 1 96.88 60 LEU B O 1
ATOM 1102 N N . LEU B 1 61 ? -0.089 -2.971 -4.629 1 96.75 61 LEU B N 1
ATOM 1103 C CA . LEU B 1 61 ? 0.357 -3.904 -5.66 1 96.75 61 LEU B CA 1
ATOM 1104 C C . LEU B 1 61 ? 1.409 -3.26 -6.555 1 96.75 61 LEU B C 1
ATOM 1106 O O . LEU B 1 61 ? 2.332 -3.934 -7.02 1 96.75 61 LEU B O 1
ATOM 1110 N N . GLN B 1 62 ? 1.244 -2.004 -6.805 1 95.94 62 GLN B N 1
ATOM 1111 C CA . GLN B 1 62 ? 2.287 -1.298 -7.539 1 95.94 62 GLN B CA 1
ATOM 1112 C C . GLN B 1 62 ? 3.619 -1.355 -6.797 1 95.94 62 GLN B C 1
ATOM 1114 O O . GLN B 1 62 ? 4.668 -1.581 -7.402 1 95.94 62 GLN B O 1
ATOM 1119 N N . VAL B 1 63 ? 3.572 -1.146 -5.488 1 96.56 63 VAL B N 1
ATOM 1120 C CA . VAL B 1 63 ? 4.781 -1.248 -4.68 1 96.56 63 VAL B CA 1
ATOM 1121 C C . VAL B 1 63 ? 5.355 -2.66 -4.781 1 96.56 63 VAL B C 1
ATOM 1123 O O . VAL B 1 63 ? 6.566 -2.836 -4.906 1 96.56 63 VAL B O 1
ATOM 1126 N N . ALA B 1 64 ? 4.461 -3.654 -4.758 1 97 64 ALA B N 1
ATOM 1127 C CA . ALA B 1 64 ? 4.875 -5.055 -4.82 1 97 64 ALA B CA 1
ATOM 1128 C C . ALA B 1 64 ? 5.633 -5.344 -6.109 1 97 64 ALA B C 1
ATOM 1130 O O . ALA B 1 64 ? 6.594 -6.121 -6.113 1 97 64 ALA B O 1
ATOM 1131 N N . ILE B 1 65 ? 5.18 -4.727 -7.195 1 95.5 65 ILE B N 1
ATOM 1132 C CA . ILE B 1 65 ? 5.793 -4.973 -8.5 1 95.5 65 ILE B CA 1
ATOM 1133 C C . ILE B 1 65 ? 7.105 -4.203 -8.602 1 95.5 65 ILE B C 1
ATOM 1135 O O . ILE B 1 65 ? 8.125 -4.758 -9.016 1 95.5 65 ILE B O 1
ATOM 1139 N N . LEU B 1 66 ? 7.121 -3.012 -8.148 1 94.69 66 LEU B N 1
ATOM 1140 C CA . LEU B 1 66 ? 8.242 -2.119 -8.43 1 94.69 66 LEU B CA 1
ATOM 1141 C C . LEU B 1 66 ? 9.297 -2.201 -7.336 1 94.69 66 LEU B C 1
ATOM 1143 O O . LEU B 1 66 ? 10.484 -2.004 -7.594 1 94.69 66 LEU B O 1
ATOM 1147 N N . HIS B 1 67 ? 8.852 -2.4 -6.098 1 95.19 67 HIS B N 1
ATOM 1148 C CA . HIS B 1 67 ? 9.742 -2.42 -4.938 1 95.19 67 HIS B CA 1
ATOM 1149 C C . HIS B 1 67 ? 9.398 -3.568 -4 1 95.19 67 HIS B C 1
ATOM 1151 O O . HIS B 1 67 ? 9.094 -3.346 -2.824 1 95.19 67 HIS B O 1
ATOM 1157 N N . PRO B 1 68 ? 9.539 -4.762 -4.504 1 96.19 68 PRO B N 1
ATOM 1158 C CA . PRO B 1 68 ? 9.125 -5.906 -3.693 1 96.19 68 PRO B CA 1
ATOM 1159 C C . PRO B 1 68 ? 9.906 -6.02 -2.387 1 96.19 68 PRO B C 1
ATOM 1161 O O . PRO B 1 68 ? 9.391 -6.527 -1.392 1 96.19 68 PRO B O 1
ATOM 1164 N N . GLU B 1 69 ? 11.125 -5.535 -2.334 1 94.94 69 GLU B N 1
ATOM 1165 C CA . GLU B 1 69 ? 11.961 -5.617 -1.142 1 94.94 69 GLU B CA 1
ATOM 1166 C C . GLU B 1 69 ? 11.391 -4.773 -0.006 1 94.94 69 GLU B C 1
ATOM 1168 O O . GLU B 1 69 ? 11.555 -5.109 1.168 1 94.94 69 GLU B O 1
ATOM 1173 N N . THR B 1 70 ? 10.75 -3.727 -0.4 1 95.75 70 THR B N 1
ATOM 1174 C CA . THR B 1 70 ? 10.141 -2.869 0.606 1 95.75 70 THR B CA 1
ATOM 1175 C C . THR B 1 70 ? 9.07 -3.631 1.389 1 95.75 70 THR B C 1
ATOM 1177 O O . THR B 1 70 ? 8.984 -3.51 2.613 1 95.75 70 THR B O 1
ATOM 1180 N N . LEU B 1 71 ? 8.297 -4.391 0.713 1 95.94 71 LEU B N 1
ATOM 1181 C CA . LEU B 1 71 ? 7.23 -5.133 1.374 1 95.94 71 LEU B CA 1
ATOM 1182 C C . LEU B 1 71 ? 7.797 -6.312 2.16 1 95.94 71 LEU B C 1
ATOM 1184 O O . LEU B 1 71 ? 7.309 -6.629 3.248 1 95.94 71 LEU B O 1
ATOM 1188 N N . ARG B 1 72 ? 8.773 -6.863 1.645 1 92.62 72 ARG B N 1
ATOM 1189 C CA . ARG B 1 72 ? 9.383 -8.008 2.32 1 92.62 72 ARG B CA 1
ATOM 1190 C C . ARG B 1 72 ? 9.969 -7.594 3.668 1 92.62 72 ARG B C 1
ATOM 1192 O O . ARG B 1 72 ? 10.023 -8.398 4.598 1 92.62 72 ARG B O 1
ATOM 1199 N N . ASP B 1 73 ? 10.305 -6.387 3.719 1 89.62 73 ASP B N 1
ATOM 1200 C CA . ASP B 1 73 ? 11.023 -5.902 4.891 1 89.62 73 ASP B CA 1
ATOM 1201 C C . ASP B 1 73 ? 10.062 -5.312 5.922 1 89.62 73 ASP B C 1
ATOM 1203 O O . ASP B 1 73 ? 10.484 -4.875 6.996 1 89.62 73 ASP B O 1
ATOM 1207 N N . LEU B 1 74 ? 8.82 -5.316 5.637 1 91.62 74 LEU B N 1
ATOM 1208 C CA . LEU B 1 74 ? 7.867 -4.75 6.586 1 91.62 74 LEU B CA 1
ATOM 1209 C C . LEU B 1 74 ? 7.746 -5.633 7.824 1 91.62 74 LEU B C 1
ATOM 1211 O O . LEU B 1 74 ? 7.691 -6.859 7.715 1 91.62 74 LEU B O 1
ATOM 1215 N N . PRO B 1 75 ? 7.766 -5 8.906 1 86.31 75 PRO B N 1
ATOM 1216 C CA . PRO B 1 75 ? 7.48 -5.797 10.102 1 86.31 75 PRO B CA 1
ATOM 1217 C C . PRO B 1 75 ? 6.039 -6.305 10.141 1 86.31 75 PRO B C 1
ATOM 1219 O O . PRO B 1 75 ? 5.156 -5.715 9.508 1 86.31 75 PRO B O 1
ATOM 1222 N N . PRO B 1 76 ? 5.809 -7.441 10.758 1 78.69 76 PRO B N 1
ATOM 1223 C CA . PRO B 1 76 ? 4.438 -7.949 10.859 1 78.69 76 PRO B CA 1
ATOM 1224 C C . PRO B 1 76 ? 3.496 -6.965 11.547 1 78.69 76 PRO B C 1
ATOM 1226 O O . PRO B 1 76 ? 3.902 -6.262 12.477 1 78.69 76 PRO B O 1
ATOM 1229 N N . ARG B 1 77 ? 2.352 -6.848 10.898 1 72.38 77 ARG B N 1
ATOM 1230 C CA . ARG B 1 77 ? 1.345 -6.008 11.531 1 72.38 77 ARG B CA 1
ATOM 1231 C C . ARG B 1 77 ? 0.952 -6.562 12.898 1 72.38 77 ARG B C 1
ATOM 1233 O O . ARG B 1 77 ? 0.815 -7.777 13.062 1 72.38 77 ARG B O 1
ATOM 1240 N N . GLN B 1 78 ? 1.057 -5.801 13.82 1 64.12 78 GLN B N 1
ATOM 1241 C CA . GLN B 1 78 ? 0.605 -6.309 15.109 1 64.12 78 GLN B CA 1
ATOM 1242 C C . GLN B 1 78 ? -0.917 -6.406 15.164 1 64.12 78 GLN B C 1
ATOM 1244 O O . GLN B 1 78 ? -1.617 -5.457 14.805 1 64.12 78 GLN B O 1
ATOM 1249 N N . PRO B 1 79 ? -1.404 -7.66 15.055 1 54.66 79 PRO B N 1
ATOM 1250 C CA . PRO B 1 79 ? -2.859 -7.785 15.172 1 54.66 79 PRO B CA 1
ATOM 1251 C C . PRO B 1 79 ? -3.439 -6.875 16.25 1 54.66 79 PRO B C 1
ATOM 1253 O O . PRO B 1 79 ? -2.854 -6.734 17.328 1 54.66 79 PRO B O 1
ATOM 1256 N N . GLY B 1 80 ? -3.943 -5.68 15.844 1 46.72 80 GLY B N 1
ATOM 1257 C CA . GLY B 1 80 ? -4.586 -5.035 16.984 1 46.72 80 GLY B CA 1
ATOM 1258 C C . GLY B 1 80 ? -5.348 -6.004 17.859 1 46.72 80 GLY B C 1
ATOM 1259 O O . GLY B 1 80 ? -5.855 -7.023 17.391 1 46.72 80 GLY B O 1
ATOM 1260 N N . LYS B 1 81 ? -4.914 -6.152 19.016 1 41.12 81 LYS B N 1
ATOM 1261 C CA . LYS B 1 81 ? -5.723 -6.934 19.953 1 41.12 81 LYS B CA 1
ATOM 1262 C C . LYS B 1 81 ? -7.207 -6.629 19.781 1 41.12 81 LYS B C 1
ATOM 1264 O O . LYS B 1 81 ? -7.598 -5.461 19.688 1 41.12 81 LYS B O 1
ATOM 1269 N N . PRO B 1 82 ? -7.898 -7.641 19.156 1 39.38 82 PRO B N 1
ATOM 1270 C CA . PRO B 1 82 ? -9.328 -7.32 19.266 1 39.38 82 PRO B CA 1
ATOM 1271 C C . PRO B 1 82 ? -9.648 -6.562 20.562 1 39.38 82 PRO B C 1
ATOM 1273 O O . PRO B 1 82 ? -9.094 -6.867 21.609 1 39.38 82 PRO B O 1
ATOM 1276 N N . ALA B 1 83 ? -10.102 -5.289 20.438 1 35.09 83 ALA B N 1
ATOM 1277 C CA . ALA B 1 83 ? -10.688 -4.809 21.688 1 35.09 83 ALA B CA 1
ATOM 1278 C C . ALA B 1 83 ? -11.812 -5.727 22.156 1 35.09 83 ALA B C 1
ATOM 1280 O O . ALA B 1 83 ? -12.484 -6.359 21.344 1 35.09 83 ALA B O 1
#

Radius of gyration: 15.52 Å; Cα contacts (8 Å, |Δi|>4): 203; chains: 2; bounding box: 38×36×41 Å

Solvent-accessible surface area (backbone atoms only — not comparable to full-atom values): 9488 Å² total; per-residue (Å²): 129,80,77,69,70,73,74,81,78,64,56,63,91,46,23,69,54,49,50,49,20,37,58,60,50,65,47,56,67,64,57,40,16,55,63,44,34,45,50,52,65,58,48,48,31,27,50,68,56,77,43,76,72,50,44,28,41,46,41,46,43,48,40,26,58,70,40,22,66,62,63,68,65,51,74,78,78,54,72,51,68,80,127,129,81,78,71,72,72,73,79,79,66,57,63,89,45,24,69,55,49,50,46,20,38,58,59,50,65,49,56,68,64,57,41,17,53,64,45,34,47,52,52,65,57,46,48,33,26,51,67,57,75,42,74,72,50,44,27,41,47,42,45,44,49,41,26,58,70,40,21,67,61,63,68,65,50,73,80,77,53,71,52,68,79,126

Organism: Rhizopus oryzae (NCBI:txid64495)

Secondary structure (DSSP, 8-state):
----PPPPPPSS--HHHHHHHHHHHT--HHHHHHHHTS-HHHHHHHHTTSSPPPHHHHHHHHHHHH-HHHHHTPPPP------/----PPPPPPSS--HHHHHHHHHHHT--HHHHHHHHTS-HHHHHHHHTTSSPPPHHHHHHHHHHHH-HHHHHTPPPP------